Protein AF-A0A838RN06-F1 (afdb_monomer_lite)

pLDDT: mean 85.33, std 12.34, range [37.62, 95.19]

Radius of gyration: 14.69 Å; chains: 1; bounding box: 30×41×38 Å

Foldseek 3Di:
DPPDDDQQDWWFFQDPVQQKTFIWGFHDDDPAWTWIAGPLHRDIDTHHVVRIHHLDDDFQAWKWFQDPVVRDTFTFTFHDDDPQWTWTQGPPPRDIDTDGSNRIMHHNPPVPPPD

Structure (mmCIF, N/CA/C/O backbone):
data_AF-A0A838RN06-F1
#
_entry.id   AF-A0A838RN06-F1
#
loop_
_atom_site.group_PDB
_atom_site.id
_atom_site.type_symbol
_atom_site.label_atom_id
_atom_site.label_alt_id
_atom_site.label_comp_id
_atom_site.label_asym_id
_atom_site.label_entity_id
_atom_site.label_seq_id
_atom_site.pdbx_PDB_ins_code
_atom_site.Cartn_x
_atom_site.Cartn_y
_atom_site.Cartn_z
_atom_site.occupancy
_atom_site.B_iso_or_equiv
_atom_site.auth_seq_id
_atom_site.auth_comp_id
_atom_site.auth_asym_id
_atom_site.auth_atom_id
_atom_site.pdbx_PDB_model_num
ATOM 1 N N . MET A 1 1 ? -4.941 -18.115 -16.586 1.00 37.62 1 MET A N 1
ATOM 2 C CA . MET A 1 1 ? -4.734 -17.038 -17.576 1.00 37.62 1 MET A CA 1
ATOM 3 C C . MET A 1 1 ? -3.481 -16.375 -17.070 1.00 37.62 1 MET A C 1
ATOM 5 O O . MET A 1 1 ? -3.525 -15.993 -15.919 1.00 37.62 1 MET A O 1
ATOM 9 N N . GLY A 1 2 ? -2.362 -16.445 -17.796 1.00 45.03 2 GLY A N 1
ATOM 10 C CA . GLY A 1 2 ? -1.125 -15.849 -17.282 1.00 45.03 2 GLY A CA 1
ATOM 11 C C . GLY A 1 2 ? -1.361 -14.359 -17.107 1.00 45.03 2 GLY A C 1
ATOM 12 O O . GLY A 1 2 ? -1.888 -13.745 -18.036 1.00 45.03 2 GLY A O 1
ATOM 13 N N . GLU A 1 3 ? -1.086 -13.835 -15.921 1.00 57.34 3 GLU A N 1
ATOM 14 C CA . GLU A 1 3 ? -1.058 -12.400 -15.673 1.00 57.34 3 GLU A CA 1
ATOM 15 C C . GLU A 1 3 ? -0.020 -11.806 -16.629 1.00 57.34 3 GLU A C 1
ATOM 17 O O . GLU A 1 3 ? 1.177 -12.068 -16.535 1.00 57.34 3 GLU A O 1
ATOM 22 N N . PHE A 1 4 ? -0.505 -11.133 -17.669 1.00 74.31 4 PHE A N 1
ATOM 23 C CA . PHE A 1 4 ? 0.335 -10.338 -18.547 1.00 74.31 4 PHE A CA 1
ATOM 24 C C . PHE A 1 4 ? 0.267 -8.934 -17.980 1.00 74.31 4 PHE A C 1
ATOM 26 O O . PHE A 1 4 ? -0.753 -8.270 -18.127 1.00 74.31 4 PHE A O 1
ATOM 33 N N . TRP A 1 5 ? 1.322 -8.539 -17.286 1.00 86.19 5 TRP A N 1
ATOM 34 C CA . TRP A 1 5 ? 1.506 -7.167 -16.854 1.00 86.19 5 TRP A CA 1
ATOM 35 C C . TRP A 1 5 ? 1.693 -6.264 -18.076 1.00 86.19 5 TRP A C 1
ATOM 37 O O . TRP A 1 5 ? 2.422 -6.631 -19.005 1.00 86.19 5 TRP A O 1
ATOM 47 N N . ASP A 1 6 ? 1.070 -5.086 -18.076 1.00 89.94 6 ASP A N 1
ATOM 48 C CA . ASP A 1 6 ? 1.255 -4.065 -19.107 1.00 89.94 6 ASP A CA 1
ATOM 49 C C . ASP A 1 6 ? 1.906 -2.794 -18.527 1.00 89.94 6 ASP A C 1
ATOM 51 O O . ASP A 1 6 ? 1.735 -2.431 -17.363 1.00 89.94 6 ASP A O 1
ATOM 55 N N . VAL A 1 7 ? 2.669 -2.068 -19.353 1.00 92.25 7 VAL A N 1
ATOM 56 C CA . VAL A 1 7 ? 3.227 -0.768 -18.942 1.00 92.25 7 VAL A CA 1
ATOM 57 C C . VAL A 1 7 ? 2.084 0.205 -18.650 1.00 92.25 7 VAL A C 1
ATOM 59 O O . VAL A 1 7 ? 1.250 0.477 -19.517 1.00 92.25 7 VAL A O 1
ATOM 62 N N . GLY A 1 8 ? 2.099 0.783 -17.451 1.00 90.44 8 GLY A N 1
ATOM 63 C CA . GLY A 1 8 ? 1.046 1.643 -16.919 1.00 90.44 8 GLY A CA 1
ATOM 64 C C . GLY A 1 8 ? 0.078 0.937 -15.970 1.00 90.44 8 GLY A C 1
ATOM 65 O O . GLY A 1 8 ? -0.717 1.636 -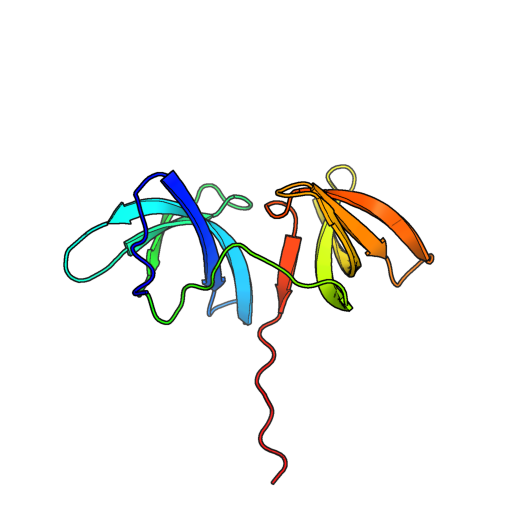15.338 1.00 90.44 8 GLY A O 1
ATOM 66 N N . ASP A 1 9 ? 0.152 -0.391 -15.833 1.00 90.88 9 ASP A N 1
ATOM 67 C CA . ASP A 1 9 ? -0.612 -1.104 -14.812 1.00 90.88 9 ASP A CA 1
ATOM 68 C C . ASP A 1 9 ? -0.110 -0.760 -13.414 1.00 90.88 9 ASP A C 1
ATOM 70 O O . ASP A 1 9 ? 1.074 -0.487 -13.186 1.00 90.88 9 ASP A O 1
ATOM 74 N N . ARG A 1 10 ? -1.048 -0.774 -12.469 1.00 90.12 10 ARG A N 1
ATOM 75 C CA . ARG A 1 10 ? -0.740 -0.687 -11.049 1.00 90.12 10 ARG A CA 1
ATOM 76 C C . ARG A 1 10 ? -0.594 -2.086 -10.486 1.00 90.12 10 ARG A C 1
ATOM 78 O O . ARG A 1 10 ? -1.336 -2.981 -10.880 1.00 90.12 10 ARG A O 1
ATOM 85 N N . VAL A 1 11 ? 0.353 -2.235 -9.575 1.00 91.25 11 VAL A N 1
ATOM 86 C CA . VAL A 1 11 ? 0.737 -3.491 -8.931 1.00 91.25 11 VAL A CA 1
ATOM 87 C C . VAL A 1 11 ? 1.080 -3.224 -7.478 1.00 91.25 11 VAL A C 1
ATOM 89 O O . VAL A 1 11 ? 1.363 -2.085 -7.097 1.00 91.25 11 VAL A O 1
ATOM 92 N N . PHE A 1 12 ? 1.055 -4.271 -6.670 1.00 90.50 12 PHE A N 1
ATOM 93 C CA . PHE A 1 12 ? 1.680 -4.252 -5.360 1.00 90.50 12 PHE A CA 1
ATOM 94 C C . PHE A 1 12 ? 3.078 -4.832 -5.497 1.00 90.50 12 PHE A C 1
ATOM 96 O O . PHE A 1 12 ? 3.232 -5.980 -5.891 1.00 90.50 12 PHE A O 1
ATOM 103 N N . ALA A 1 13 ? 4.092 -4.025 -5.224 1.00 91.00 13 ALA A N 1
ATOM 104 C CA . ALA A 1 13 ? 5.479 -4.444 -5.293 1.00 91.00 13 ALA A CA 1
ATOM 105 C C . ALA A 1 13 ? 6.017 -4.685 -3.892 1.00 91.00 13 ALA A C 1
ATOM 107 O O . ALA A 1 13 ? 5.876 -3.822 -3.020 1.00 91.00 13 ALA A O 1
ATOM 108 N N . TYR A 1 14 ? 6.612 -5.852 -3.689 1.00 89.25 14 TYR A N 1
ATOM 109 C CA . TYR A 1 14 ? 7.275 -6.190 -2.446 1.00 89.25 14 TYR A CA 1
ATOM 110 C C . TYR A 1 14 ? 8.532 -5.339 -2.288 1.00 89.25 14 TYR A C 1
ATOM 112 O O . TYR A 1 14 ? 9.339 -5.220 -3.211 1.00 89.25 14 TYR A O 1
ATOM 120 N N . TRP A 1 15 ? 8.692 -4.734 -1.116 1.00 86.69 15 TRP A N 1
ATOM 121 C CA . TRP A 1 15 ? 9.903 -4.018 -0.758 1.00 86.69 15 TRP A CA 1
ATOM 122 C C . TRP A 1 15 ? 10.609 -4.745 0.381 1.00 86.69 15 TRP A C 1
ATOM 124 O O . TRP A 1 15 ? 10.183 -4.695 1.534 1.00 86.69 15 TRP A O 1
ATOM 134 N N . GLU A 1 16 ? 11.719 -5.400 0.039 1.00 81.12 16 GLU A N 1
ATOM 135 C CA . GLU A 1 16 ? 12.487 -6.260 0.945 1.00 81.12 16 GLU A CA 1
ATOM 136 C C . GLU A 1 16 ? 13.041 -5.529 2.182 1.00 81.12 16 GLU A C 1
ATOM 138 O O . GLU A 1 16 ? 13.310 -6.166 3.195 1.00 81.12 16 GLU A O 1
ATOM 143 N N . GLU A 1 17 ? 13.258 -4.207 2.108 1.00 82.69 17 GLU A N 1
ATOM 144 C CA . GLU A 1 17 ? 13.811 -3.428 3.231 1.00 82.69 17 GLU A CA 1
ATOM 145 C C . GLU A 1 17 ? 12.793 -3.234 4.364 1.00 82.69 17 GLU A C 1
ATOM 147 O O . GLU A 1 17 ? 13.184 -3.187 5.533 1.00 82.69 17 GLU A O 1
ATOM 152 N N . ASP A 1 18 ? 11.506 -3.166 4.019 1.00 80.62 18 ASP A N 1
ATOM 153 C CA . ASP A 1 18 ? 10.412 -2.939 4.963 1.00 80.62 18 ASP A CA 1
ATOM 154 C C . ASP A 1 18 ? 9.553 -4.195 5.195 1.00 80.62 18 ASP A C 1
ATOM 156 O O . ASP A 1 18 ? 8.859 -4.253 6.204 1.00 80.62 18 ASP A O 1
ATOM 160 N N . GLU A 1 19 ? 9.618 -5.207 4.319 1.00 84.62 19 GLU A N 1
ATOM 161 C CA . GLU A 1 19 ? 8.762 -6.411 4.339 1.00 84.62 19 GLU A CA 1
ATOM 162 C C . GLU A 1 19 ? 7.272 -6.081 4.086 1.00 84.62 19 GLU A C 1
ATOM 164 O O . GLU A 1 19 ? 6.356 -6.693 4.640 1.00 84.62 19 GLU A O 1
ATOM 169 N N . TYR A 1 20 ? 7.011 -5.091 3.224 1.00 85.50 20 TYR A N 1
ATOM 170 C CA . TYR A 1 20 ? 5.659 -4.662 2.839 1.00 85.50 20 TYR A CA 1
ATOM 171 C C . TYR A 1 20 ? 5.478 -4.632 1.328 1.00 85.50 20 TYR A C 1
ATOM 173 O O . TYR A 1 20 ? 6.410 -4.400 0.558 1.00 85.50 20 TYR A O 1
ATOM 181 N N . TYR A 1 21 ? 4.223 -4.776 0.922 1.00 88.56 21 TYR A N 1
ATOM 182 C CA . TYR A 1 21 ? 3.774 -4.510 -0.430 1.00 88.56 21 TYR A CA 1
ATOM 183 C C . TYR A 1 21 ? 3.328 -3.062 -0.572 1.00 88.56 21 TYR A C 1
ATOM 185 O O . TYR A 1 21 ? 2.351 -2.627 0.048 1.00 88.56 21 TYR A O 1
ATOM 193 N N . TYR A 1 22 ? 4.009 -2.338 -1.453 1.00 89.31 22 TYR A N 1
ATOM 194 C CA . TYR A 1 22 ? 3.713 -0.949 -1.757 1.00 89.31 22 TYR A CA 1
ATOM 195 C C . TYR A 1 22 ? 3.029 -0.809 -3.115 1.00 89.31 22 TYR A C 1
ATOM 197 O O . TYR A 1 22 ? 3.378 -1.504 -4.074 1.00 89.31 22 TYR A O 1
ATOM 205 N N . PRO A 1 23 ? 2.060 0.111 -3.235 1.00 90.69 23 PRO A N 1
ATOM 206 C CA . PRO A 1 23 ? 1.433 0.403 -4.508 1.00 90.69 23 PRO A CA 1
ATOM 207 C C . PRO A 1 23 ? 2.467 1.022 -5.452 1.00 90.69 23 PRO A C 1
ATOM 209 O O . PRO A 1 23 ? 3.095 2.040 -5.149 1.00 90.69 23 PRO A O 1
ATOM 212 N N . ALA A 1 24 ? 2.627 0.410 -6.618 1.00 92.25 24 ALA A N 1
ATOM 213 C CA . ALA A 1 24 ? 3.564 0.838 -7.641 1.00 92.25 24 ALA A CA 1
ATOM 214 C C . ALA A 1 24 ? 2.910 0.819 -9.026 1.00 92.25 24 ALA A C 1
ATOM 216 O O . ALA A 1 24 ? 1.903 0.155 -9.266 1.00 92.25 24 ALA A O 1
ATOM 217 N N . THR A 1 25 ? 3.471 1.588 -9.953 1.00 93.19 25 THR A N 1
ATOM 218 C CA . THR A 1 25 ? 3.055 1.619 -11.359 1.00 93.19 25 THR A CA 1
ATOM 219 C C . THR A 1 25 ? 4.173 1.075 -12.229 1.00 93.19 25 THR A C 1
ATOM 221 O O . THR A 1 25 ? 5.313 1.523 -12.116 1.00 93.19 25 THR A O 1
ATOM 224 N N . ILE A 1 26 ? 3.852 0.164 -13.141 1.00 93.62 26 ILE A N 1
ATOM 225 C CA . ILE A 1 26 ? 4.819 -0.373 -14.095 1.00 93.62 26 ILE A CA 1
ATOM 226 C C . ILE A 1 26 ? 5.204 0.715 -15.094 1.00 93.62 26 ILE A C 1
ATOM 228 O O . ILE A 1 26 ? 4.359 1.241 -15.823 1.00 93.62 26 ILE A O 1
ATOM 232 N N . THR A 1 27 ? 6.490 1.048 -15.155 1.00 94.50 27 THR A N 1
ATOM 233 C CA . THR A 1 27 ? 7.026 2.055 -16.079 1.00 94.50 27 THR A CA 1
ATOM 234 C C . THR A 1 27 ? 7.695 1.431 -17.296 1.00 94.50 27 THR A C 1
ATOM 236 O O . THR A 1 27 ? 7.681 2.033 -18.372 1.00 94.50 27 THR A O 1
ATOM 239 N N . GLU A 1 28 ? 8.238 0.220 -17.164 1.00 93.25 28 GLU A N 1
ATOM 240 C CA . GLU A 1 28 ? 8.901 -0.500 -18.250 1.00 93.25 28 GLU A CA 1
ATOM 241 C C . GLU A 1 28 ? 8.815 -2.014 -18.027 1.00 93.25 28 GLU A C 1
ATOM 243 O O . GLU A 1 28 ? 8.894 -2.489 -16.901 1.00 93.25 28 GLU A O 1
ATOM 248 N N . ILE A 1 29 ? 8.667 -2.786 -19.103 1.00 91.88 29 ILE A N 1
ATOM 249 C CA . ILE A 1 29 ? 8.689 -4.253 -19.059 1.00 91.88 29 ILE A CA 1
ATOM 250 C C . ILE A 1 29 ? 9.754 -4.729 -20.036 1.00 91.88 29 ILE A C 1
ATOM 252 O O . ILE A 1 29 ? 9.772 -4.309 -21.198 1.00 91.88 29 ILE A O 1
ATOM 256 N N . THR A 1 30 ? 10.633 -5.610 -19.568 1.00 88.88 30 THR A N 1
ATOM 257 C CA . THR A 1 30 ? 11.637 -6.288 -20.393 1.00 88.88 30 THR A CA 1
ATOM 258 C C . THR A 1 30 ? 11.389 -7.795 -20.400 1.00 88.88 30 THR A C 1
ATOM 260 O O . THR A 1 30 ? 10.498 -8.285 -19.713 1.00 88.88 30 THR A O 1
ATOM 263 N N . ASP A 1 31 ? 12.158 -8.543 -21.193 1.00 83.19 31 ASP A N 1
ATOM 264 C CA . ASP A 1 31 ? 12.050 -10.006 -21.235 1.00 83.19 31 ASP A CA 1
ATOM 265 C C . ASP A 1 31 ? 12.492 -10.695 -19.926 1.00 83.19 31 ASP A C 1
ATOM 267 O O . ASP A 1 31 ? 12.129 -11.850 -19.718 1.00 83.19 31 ASP A O 1
ATOM 271 N N . ASP A 1 32 ? 13.286 -10.017 -19.088 1.00 84.38 32 ASP A N 1
ATOM 272 C CA . ASP A 1 32 ? 13.927 -10.600 -17.896 1.00 84.38 32 ASP A CA 1
ATOM 273 C C . ASP A 1 32 ? 13.430 -9.968 -16.584 1.00 84.38 32 ASP A C 1
ATOM 275 O O . ASP A 1 32 ? 13.407 -10.642 -15.566 1.00 84.38 32 ASP A O 1
ATOM 279 N N . SER A 1 33 ? 13.016 -8.695 -16.600 1.00 88.62 33 SER A N 1
ATOM 280 C CA . SER A 1 33 ? 12.622 -7.951 -15.391 1.00 88.62 33 SER A CA 1
ATOM 281 C C . SER A 1 33 ? 11.584 -6.863 -15.687 1.00 88.62 33 SER A C 1
ATOM 283 O O . SER A 1 33 ? 11.450 -6.400 -16.832 1.00 88.62 33 SER A O 1
ATOM 285 N N . ILE A 1 34 ? 10.887 -6.403 -14.648 1.00 92.50 34 ILE A N 1
ATOM 286 C CA . ILE A 1 34 ? 9.881 -5.337 -14.720 1.00 92.50 34 ILE A CA 1
ATOM 287 C C . ILE A 1 34 ? 10.376 -4.129 -13.933 1.00 92.50 34 ILE A C 1
ATOM 289 O O . ILE A 1 34 ? 10.853 -4.246 -12.810 1.00 92.50 34 ILE A O 1
ATOM 293 N N . ARG A 1 35 ? 10.265 -2.945 -14.529 1.00 93.62 35 ARG A N 1
ATOM 294 C CA . ARG A 1 35 ? 10.549 -1.689 -13.849 1.00 93.62 35 ARG A CA 1
ATOM 295 C C . ARG A 1 35 ? 9.261 -1.082 -13.332 1.00 93.62 35 ARG A C 1
ATOM 297 O O . ARG A 1 35 ? 8.314 -0.857 -14.092 1.00 93.62 35 ARG A O 1
ATOM 304 N N . ILE A 1 36 ? 9.262 -0.768 -12.051 1.00 93.75 36 ILE A N 1
ATOM 305 C CA . ILE A 1 36 ? 8.142 -0.171 -11.337 1.00 93.75 36 ILE A CA 1
ATOM 306 C C . ILE A 1 36 ? 8.549 1.185 -10.769 1.00 93.75 36 ILE A C 1
ATOM 308 O O . ILE A 1 36 ? 9.730 1.463 -10.567 1.00 93.75 36 ILE A O 1
ATOM 312 N N . ARG A 1 37 ? 7.560 2.031 -10.503 1.00 93.94 37 ARG A N 1
ATOM 313 C CA . ARG A 1 37 ? 7.710 3.265 -9.734 1.00 93.94 37 ARG A CA 1
ATOM 314 C C . ARG A 1 37 ? 6.730 3.250 -8.578 1.00 93.94 37 ARG A C 1
ATOM 316 O O . ARG A 1 37 ? 5.527 3.131 -8.828 1.00 93.94 37 ARG A O 1
ATOM 323 N N . PHE A 1 38 ? 7.224 3.394 -7.357 1.00 89.88 38 PHE A N 1
ATOM 324 C CA . PHE A 1 38 ? 6.371 3.443 -6.173 1.00 89.88 38 PHE A CA 1
ATOM 325 C C . PHE A 1 38 ? 5.512 4.722 -6.182 1.00 89.88 38 PHE A C 1
ATOM 327 O O . PHE A 1 38 ? 5.919 5.761 -6.705 1.00 89.88 38 PHE A O 1
ATOM 334 N N . ASP A 1 39 ? 4.275 4.642 -5.685 1.00 85.62 39 ASP A N 1
ATOM 335 C CA . ASP A 1 39 ? 3.376 5.811 -5.628 1.00 85.62 39 ASP A CA 1
ATOM 336 C C . ASP A 1 39 ? 3.689 6.699 -4.410 1.00 85.62 39 ASP A C 1
ATOM 338 O O . ASP A 1 39 ? 3.548 7.919 -4.473 1.00 85.62 39 ASP A O 1
ATOM 342 N N . ASP A 1 40 ? 4.178 6.086 -3.326 1.00 80.69 40 ASP A N 1
ATOM 343 C CA . ASP A 1 40 ? 4.582 6.763 -2.086 1.00 80.69 40 ASP A CA 1
ATOM 344 C C . ASP A 1 40 ? 5.875 7.578 -2.257 1.00 80.69 40 ASP A C 1
ATOM 346 O O . ASP A 1 40 ? 5.983 8.737 -1.846 1.00 80.69 40 ASP A O 1
ATOM 350 N N . SER A 1 41 ? 6.845 6.973 -2.932 1.00 72.50 41 SER A N 1
ATOM 351 C CA . SER A 1 41 ? 8.157 7.537 -3.200 1.00 72.50 41 SER A CA 1
ATOM 352 C C . SER A 1 41 ? 8.364 7.504 -4.710 1.00 72.50 41 SER A C 1
ATOM 354 O O . SER A 1 41 ? 8.295 6.433 -5.291 1.00 72.50 41 SER A O 1
ATOM 356 N N . ASP A 1 42 ? 8.641 8.639 -5.368 1.00 80.06 42 ASP A N 1
ATOM 357 C CA . ASP A 1 42 ? 8.872 8.745 -6.836 1.00 80.06 42 ASP A CA 1
ATOM 358 C C . ASP A 1 42 ? 10.117 7.955 -7.330 1.00 80.06 42 ASP A C 1
ATOM 360 O O . ASP A 1 42 ? 10.619 8.172 -8.431 1.00 80.06 42 ASP A O 1
ATOM 364 N N . GLU A 1 43 ? 10.622 7.038 -6.508 1.00 85.81 43 GLU A N 1
ATOM 365 C CA . GLU A 1 43 ? 11.706 6.108 -6.762 1.00 85.81 43 GLU A CA 1
ATOM 366 C C . GLU A 1 43 ? 11.249 4.996 -7.720 1.00 85.81 43 GLU A C 1
ATOM 368 O O . GLU A 1 43 ? 10.125 4.485 -7.659 1.00 85.81 43 GLU A O 1
ATOM 373 N N . GLU A 1 44 ? 12.150 4.614 -8.623 1.00 90.38 44 GLU A N 1
ATOM 374 C CA . GLU A 1 44 ? 11.930 3.558 -9.607 1.00 90.38 44 GLU A CA 1
ATOM 375 C C . GLU A 1 44 ? 12.894 2.402 -9.355 1.00 90.38 44 GLU A C 1
ATOM 377 O O . GLU A 1 44 ? 14.107 2.624 -9.282 1.00 90.38 44 GLU A O 1
ATOM 382 N N . GLU A 1 45 ? 12.388 1.173 -9.340 1.00 90.62 45 GLU A N 1
ATOM 383 C CA . GLU A 1 45 ? 13.194 -0.025 -9.106 1.00 90.62 45 GLU A CA 1
ATOM 384 C C . GLU A 1 45 ? 12.904 -1.135 -10.122 1.00 90.62 45 GLU A C 1
ATOM 386 O O . GLU A 1 45 ? 11.898 -1.100 -10.837 1.00 90.62 45 GLU A O 1
ATOM 391 N N . TRP A 1 46 ? 13.833 -2.086 -10.230 1.00 91.62 46 TRP A N 1
ATOM 392 C CA . TRP A 1 46 ? 13.696 -3.277 -11.062 1.00 91.62 46 TRP A CA 1
ATOM 393 C C . TRP A 1 46 ? 13.335 -4.450 -10.170 1.00 91.62 46 TRP A C 1
ATOM 395 O O . TRP A 1 46 ? 14.115 -4.802 -9.297 1.00 91.62 46 TRP A O 1
ATOM 405 N N . THR A 1 47 ? 12.194 -5.060 -10.446 1.00 90.00 47 THR A N 1
ATOM 406 C CA . THR A 1 47 ? 11.651 -6.181 -9.690 1.00 90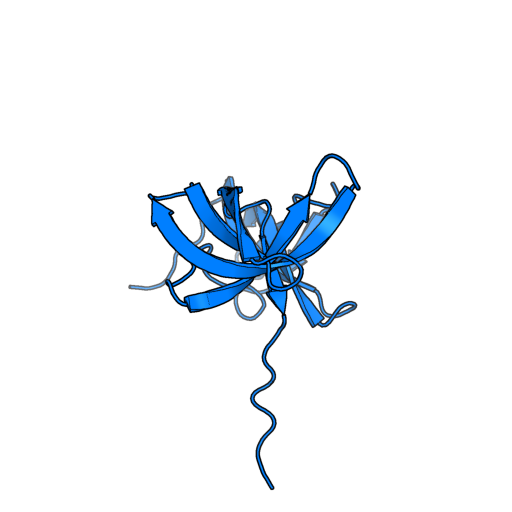.00 47 THR A CA 1
ATOM 407 C C . THR A 1 47 ? 11.336 -7.346 -10.629 1.00 90.00 47 THR A C 1
ATOM 409 O O . THR A 1 47 ? 11.280 -7.194 -11.861 1.00 90.00 47 THR A O 1
ATOM 412 N N . ASP A 1 48 ? 11.138 -8.515 -10.042 1.00 88.44 48 ASP A N 1
ATOM 413 C CA . ASP A 1 48 ? 10.708 -9.722 -10.726 1.00 88.44 48 ASP A CA 1
ATOM 414 C C . ASP A 1 48 ? 9.201 -9.924 -10.545 1.00 88.44 48 ASP A C 1
ATOM 416 O O . ASP A 1 48 ? 8.578 -9.405 -9.626 1.00 88.44 48 ASP A O 1
ATOM 420 N N . THR A 1 49 ? 8.584 -10.720 -11.418 1.00 83.75 49 THR A N 1
ATOM 421 C CA . THR A 1 49 ? 7.149 -11.027 -11.298 1.00 83.75 49 THR A CA 1
ATOM 422 C C . THR A 1 49 ? 6.791 -11.782 -10.016 1.00 83.75 49 THR A C 1
ATOM 424 O O . THR A 1 49 ? 5.614 -11.860 -9.695 1.00 83.75 49 THR A O 1
ATOM 427 N N . ASP A 1 50 ? 7.776 -12.391 -9.350 1.00 84.94 50 ASP A N 1
ATOM 428 C CA . ASP A 1 50 ? 7.604 -13.126 -8.086 1.00 84.94 50 ASP A CA 1
ATOM 429 C C . ASP A 1 50 ? 7.433 -12.164 -6.895 1.00 84.94 50 ASP A C 1
ATOM 431 O O . ASP A 1 50 ? 6.647 -12.423 -5.991 1.00 84.94 50 ASP A O 1
ATOM 435 N N . ASP A 1 51 ? 8.082 -10.999 -6.963 1.00 87.62 51 ASP A N 1
ATOM 436 C CA . ASP A 1 51 ? 8.003 -9.909 -5.982 1.00 87.62 51 ASP A CA 1
ATOM 437 C C . ASP A 1 51 ? 6.850 -8.931 -6.282 1.00 87.62 51 ASP A C 1
ATOM 439 O O . ASP A 1 51 ? 6.746 -7.842 -5.709 1.00 87.62 51 ASP A O 1
ATOM 443 N N . MET A 1 52 ? 5.959 -9.308 -7.201 1.00 87.44 52 MET A N 1
ATOM 444 C CA . MET A 1 52 ? 4.805 -8.522 -7.615 1.00 87.44 52 MET A CA 1
ATOM 445 C C . MET A 1 52 ? 3.511 -9.268 -7.309 1.00 87.44 52 MET A C 1
ATOM 44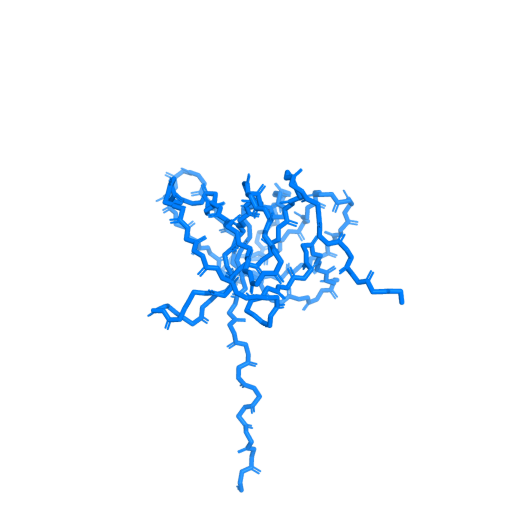7 O O . MET A 1 52 ? 3.345 -10.437 -7.642 1.00 87.44 52 MET A O 1
ATOM 451 N N . ALA A 1 53 ? 2.552 -8.546 -6.745 1.00 86.50 53 ALA A N 1
ATOM 452 C CA . ALA A 1 53 ? 1.205 -9.020 -6.494 1.00 86.50 53 ALA A CA 1
ATOM 453 C C . ALA A 1 53 ? 0.176 -8.223 -7.309 1.00 86.50 53 ALA A C 1
ATOM 455 O O . ALA A 1 53 ? 0.361 -7.041 -7.639 1.00 86.50 53 ALA A O 1
ATOM 456 N N . GLU A 1 54 ? -0.939 -8.887 -7.627 1.00 85.00 54 GLU A N 1
ATOM 457 C CA . GLU A 1 54 ? -2.088 -8.265 -8.280 1.00 85.00 54 GLU A CA 1
ATOM 458 C C . GLU A 1 54 ? -2.567 -7.065 -7.471 1.00 85.00 54 GLU A C 1
ATOM 460 O O . GLU A 1 54 ? -2.753 -7.142 -6.260 1.00 85.00 54 GLU A O 1
ATOM 465 N N . TYR A 1 55 ? -2.828 -5.956 -8.159 1.00 83.31 55 TYR A N 1
ATOM 466 C CA . TYR A 1 55 ? -3.413 -4.764 -7.561 1.00 83.31 55 TYR A CA 1
ATOM 467 C C . TYR A 1 55 ? -4.906 -4.978 -7.304 1.00 83.31 55 TYR A C 1
ATOM 469 O O . TYR A 1 55 ? -5.779 -4.400 -7.957 1.00 83.31 55 TYR A O 1
ATOM 477 N N . SER A 1 56 ? -5.197 -5.871 -6.363 1.00 83.62 56 SER A N 1
ATOM 478 C CA . SER A 1 56 ? -6.533 -6.249 -5.929 1.00 83.62 56 SER A CA 1
ATOM 479 C C . SER A 1 56 ? -6.512 -6.644 -4.453 1.00 83.62 56 SER A C 1
ATOM 481 O O . SER A 1 56 ? -5.500 -7.113 -3.947 1.00 83.62 56 SER A O 1
ATOM 483 N N . LEU A 1 57 ? -7.636 -6.436 -3.773 1.00 86.56 57 LEU A N 1
ATOM 484 C CA . LEU A 1 57 ? -7.856 -6.829 -2.380 1.00 86.56 57 LEU A CA 1
ATOM 485 C C . LEU A 1 57 ? -9.150 -7.628 -2.283 1.00 86.56 57 LEU A C 1
ATOM 487 O O . LEU A 1 57 ? -9.991 -7.578 -3.190 1.00 86.56 57 LEU A O 1
ATOM 491 N N . SER A 1 58 ? -9.349 -8.303 -1.155 1.00 89.62 58 SER A N 1
ATOM 492 C CA . SER A 1 58 ? -10.631 -8.888 -0.776 1.00 89.62 58 SER A CA 1
ATOM 493 C C . SER A 1 58 ? -11.237 -8.169 0.429 1.00 89.62 58 SER A C 1
ATOM 495 O O . SER A 1 58 ? -10.570 -7.505 1.214 1.00 89.62 58 SER A O 1
ATOM 497 N N . VAL A 1 59 ? -12.559 -8.270 0.575 1.00 92.31 59 VAL A N 1
ATOM 498 C CA . VAL A 1 59 ? -13.231 -7.791 1.791 1.00 92.31 59 VAL A CA 1
ATOM 499 C C . VAL A 1 59 ? -12.785 -8.656 2.967 1.00 92.31 59 VAL A C 1
ATOM 501 O O . VAL A 1 59 ? -12.898 -9.881 2.896 1.00 92.31 59 VAL A O 1
ATOM 504 N N . GLY A 1 60 ? -12.332 -8.010 4.038 1.00 91.00 60 GLY A N 1
ATOM 505 C CA . GLY A 1 60 ? -11.717 -8.639 5.203 1.00 91.00 60 GLY A CA 1
ATOM 506 C C . G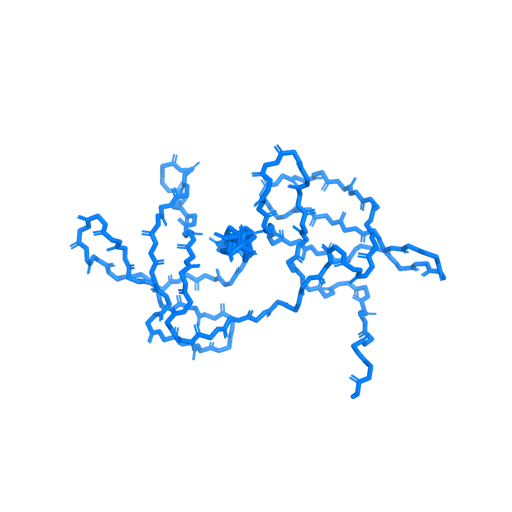LY A 1 60 ? -10.189 -8.691 5.160 1.00 91.00 60 GLY A C 1
ATOM 507 O O . GLY A 1 60 ? -9.606 -9.121 6.148 1.00 91.00 60 GLY A O 1
ATOM 508 N N . ASP A 1 61 ? -9.543 -8.261 4.067 1.00 90.50 61 ASP A N 1
ATOM 509 C CA . ASP A 1 61 ? -8.088 -8.081 4.063 1.00 90.50 61 ASP A CA 1
ATOM 510 C C . ASP A 1 61 ? -7.689 -6.991 5.052 1.00 90.50 61 ASP A C 1
ATOM 512 O O . ASP A 1 61 ? -8.330 -5.935 5.144 1.00 90.50 61 ASP A O 1
ATOM 516 N N . ALA A 1 62 ? -6.606 -7.250 5.770 1.00 90.81 62 ALA A N 1
ATOM 517 C CA . ALA A 1 62 ? -6.017 -6.282 6.664 1.00 90.81 62 ALA A CA 1
ATOM 518 C C . ALA A 1 62 ? -4.992 -5.442 5.895 1.00 90.81 62 ALA A C 1
ATOM 520 O O . ALA A 1 62 ? -4.140 -5.957 5.177 1.00 90.81 62 ALA A O 1
ATOM 521 N N . VAL A 1 63 ? -5.130 -4.125 6.000 1.00 92.12 63 VAL A N 1
ATOM 522 C CA . VAL A 1 63 ? -4.395 -3.152 5.190 1.00 92.12 63 VAL A CA 1
ATOM 523 C C . VAL A 1 63 ? -4.024 -1.949 6.035 1.00 92.12 63 VAL A C 1
ATOM 525 O O . VAL A 1 63 ? -4.663 -1.659 7.045 1.00 92.12 63 VAL A O 1
ATOM 528 N N . GLU A 1 64 ? -3.043 -1.176 5.592 1.00 91.88 64 GLU A N 1
ATOM 529 C CA . GLU A 1 64 ? -2.794 0.142 6.164 1.00 91.88 64 GLU A CA 1
ATOM 530 C C . GLU A 1 64 ? -3.123 1.225 5.145 1.00 91.88 64 GLU A C 1
ATOM 532 O O . GLU A 1 64 ? -2.594 1.232 4.033 1.00 91.88 64 GLU A O 1
ATOM 537 N N . ALA A 1 65 ? -4.009 2.144 5.524 1.00 91.06 65 ALA A N 1
ATOM 538 C CA . ALA A 1 65 ? -4.435 3.235 4.663 1.00 91.06 65 ALA A CA 1
ATOM 539 C C . ALA A 1 65 ? -3.633 4.506 4.943 1.00 91.06 65 ALA A C 1
ATOM 541 O O . ALA A 1 65 ? -3.520 4.947 6.087 1.00 91.06 65 ALA A O 1
ATOM 542 N N . PHE A 1 66 ? -3.108 5.106 3.878 1.00 89.06 66 PHE A N 1
ATOM 543 C CA . PHE A 1 66 ? -2.396 6.372 3.918 1.00 89.06 66 PHE A CA 1
ATOM 544 C C . PHE A 1 66 ? -3.353 7.523 4.217 1.00 89.06 66 PHE A C 1
ATOM 546 O O . PHE A 1 66 ? -4.327 7.756 3.494 1.00 89.06 66 PHE A O 1
ATOM 553 N N . TRP A 1 67 ? -3.039 8.283 5.260 1.00 86.38 67 TRP A N 1
ATOM 554 C CA . TRP A 1 67 ? -3.781 9.468 5.655 1.00 86.38 67 TRP A CA 1
ATOM 555 C C . TRP A 1 67 ? -3.026 10.726 5.224 1.00 86.38 67 TRP A C 1
ATOM 557 O O . TRP A 1 67 ? -2.002 11.082 5.803 1.00 86.38 67 TRP A O 1
ATOM 567 N N . GLU A 1 68 ? -3.548 11.453 4.232 1.00 80.94 68 GLU A N 1
ATOM 568 C CA . GLU A 1 68 ? -2.857 12.616 3.645 1.00 80.94 68 GLU A CA 1
ATOM 569 C C . GLU A 1 68 ? -2.590 13.767 4.640 1.00 80.94 68 GLU A C 1
ATOM 571 O O . GLU A 1 68 ? -1.607 14.497 4.487 1.00 80.94 68 GLU A O 1
ATOM 576 N N . GLU A 1 69 ? -3.456 13.960 5.644 1.00 83.75 69 GLU A N 1
ATOM 577 C CA . GLU A 1 69 ? -3.289 15.007 6.671 1.00 83.75 69 GLU A CA 1
ATOM 578 C C . GLU A 1 69 ? -2.070 14.773 7.577 1.00 83.75 69 GLU A C 1
ATOM 580 O O . GLU A 1 69 ? -1.307 15.716 7.804 1.00 83.75 69 GLU A O 1
ATOM 585 N N . ASP A 1 70 ? -1.862 13.540 8.046 1.00 85.44 70 ASP A N 1
ATOM 586 C CA . ASP A 1 70 ? -0.736 13.159 8.911 1.00 85.44 70 ASP A CA 1
ATOM 587 C C . ASP A 1 70 ? 0.469 12.628 8.117 1.00 85.44 70 ASP A C 1
ATOM 589 O O . ASP A 1 70 ? 1.587 12.605 8.630 1.00 85.44 70 ASP A O 1
ATOM 593 N N . LYS A 1 71 ? 0.271 12.309 6.829 1.00 83.75 71 LYS A N 1
ATOM 594 C CA . LYS A 1 71 ? 1.250 11.662 5.940 1.00 83.75 71 LYS A CA 1
ATOM 595 C C . LYS A 1 71 ? 1.782 10.355 6.521 1.00 83.75 71 LYS A C 1
ATOM 597 O O . LYS A 1 71 ? 2.976 10.075 6.437 1.00 83.75 71 LYS A O 1
ATOM 602 N N . GLU A 1 72 ? 0.886 9.590 7.126 1.00 87.25 72 GLU A N 1
ATOM 603 C CA . GLU A 1 72 ? 1.196 8.345 7.818 1.00 87.25 72 GLU A CA 1
ATOM 604 C C . GLU A 1 72 ? 0.165 7.273 7.447 1.00 87.25 72 GLU A C 1
ATOM 606 O O . GLU A 1 72 ? -0.954 7.588 7.032 1.00 87.25 72 GLU A O 1
ATOM 611 N N . TYR A 1 73 ? 0.567 6.009 7.551 1.00 88.31 73 TYR A N 1
ATOM 612 C CA . TYR A 1 73 ? -0.285 4.853 7.298 1.00 88.31 73 TYR A CA 1
ATOM 613 C C . TYR A 1 73 ? -0.916 4.387 8.608 1.00 88.31 73 TYR A C 1
ATOM 615 O O . TYR A 1 73 ? -0.225 4.252 9.616 1.00 88.31 73 TYR A O 1
ATOM 623 N N . TYR A 1 74 ? -2.221 4.128 8.584 1.00 91.06 74 TYR A N 1
ATOM 624 C CA . TYR A 1 74 ? -2.959 3.644 9.747 1.00 91.06 74 TYR A CA 1
ATOM 625 C C . TYR A 1 74 ? -3.564 2.268 9.472 1.00 91.06 74 TYR A C 1
ATOM 627 O O . TYR A 1 74 ? -4.170 2.080 8.411 1.00 91.06 74 TYR A O 1
ATOM 635 N N . PRO A 1 75 ? -3.464 1.325 10.424 1.00 92.31 75 PRO A N 1
ATOM 636 C CA . PRO A 1 75 ? -3.993 -0.018 10.258 1.00 92.31 75 PRO A CA 1
ATOM 637 C C . PRO A 1 75 ? -5.521 -0.023 10.212 1.00 92.31 75 PRO A C 1
ATOM 639 O O . PRO A 1 75 ? -6.209 0.666 10.977 1.00 92.31 75 PRO A O 1
ATOM 642 N N . GLY A 1 76 ? -6.051 -0.850 9.323 1.00 93.06 76 GLY A N 1
ATOM 643 C CA . GLY A 1 76 ? -7.472 -1.058 9.142 1.00 93.06 76 GLY A CA 1
ATOM 644 C C . GLY A 1 76 ? -7.794 -2.343 8.389 1.00 93.06 76 GLY A C 1
ATOM 645 O O . GLY A 1 76 ? -6.926 -3.132 8.030 1.00 93.06 76 GLY A O 1
ATOM 646 N N . GLU A 1 77 ? -9.081 -2.553 8.161 1.00 93.94 77 GLU A N 1
ATOM 647 C CA . GLU A 1 77 ? -9.614 -3.720 7.461 1.00 93.94 77 GLU A CA 1
ATOM 648 C C . GLU A 1 77 ? -10.490 -3.266 6.290 1.00 93.94 77 GLU A C 1
ATOM 650 O O . GLU A 1 77 ? -11.237 -2.283 6.387 1.00 93.94 77 GLU A O 1
ATOM 655 N N . VAL A 1 78 ? -10.417 -3.982 5.170 1.00 94.38 78 VAL A N 1
ATOM 656 C CA . VAL A 1 78 ? -11.254 -3.722 3.998 1.00 94.38 78 VAL A CA 1
ATOM 657 C C . VAL A 1 78 ? -12.698 -4.129 4.286 1.00 94.38 78 VAL A C 1
ATOM 659 O O . VAL A 1 78 ? -13.031 -5.308 4.368 1.00 94.38 78 VAL A O 1
ATOM 662 N N . LEU A 1 79 ? -13.594 -3.148 4.361 1.00 94.81 79 LEU A N 1
ATOM 663 C CA . LEU A 1 79 ? -15.020 -3.354 4.609 1.00 94.81 79 LEU A CA 1
ATOM 664 C C . LEU A 1 79 ? -15.826 -3.538 3.312 1.00 94.81 79 LEU A C 1
ATOM 666 O O . LEU A 1 79 ? -16.784 -4.310 3.270 1.00 94.81 79 LEU A O 1
ATOM 670 N N . GLU A 1 80 ? -15.474 -2.796 2.259 1.00 94.69 80 GLU A N 1
ATOM 671 C CA . GLU A 1 80 ? -16.167 -2.825 0.965 1.00 94.69 80 GLU A CA 1
ATOM 672 C C . GLU A 1 80 ? -15.221 -2.442 -0.182 1.00 94.69 80 GLU A C 1
ATOM 674 O O . GLU A 1 80 ? -14.349 -1.591 -0.024 1.00 94.69 80 GLU A O 1
ATOM 679 N N . ILE A 1 81 ? -15.417 -3.050 -1.355 1.00 93.75 81 ILE A N 1
ATOM 680 C CA . ILE A 1 81 ? -14.618 -2.806 -2.563 1.00 93.75 81 ILE A CA 1
ATOM 681 C C . ILE A 1 81 ? -15.543 -2.363 -3.695 1.00 93.75 81 ILE A C 1
ATOM 683 O O . ILE A 1 81 ? -16.501 -3.059 -4.044 1.00 93.75 81 ILE A O 1
ATOM 687 N N . ASN A 1 82 ? -15.238 -1.218 -4.299 1.00 92.19 82 ASN A N 1
ATOM 688 C CA . ASN A 1 82 ? -15.959 -0.643 -5.429 1.00 92.19 82 ASN A CA 1
ATOM 689 C C . ASN A 1 82 ? -14.986 -0.289 -6.566 1.00 92.19 82 ASN A C 1
ATOM 691 O O . ASN A 1 82 ? -14.717 0.875 -6.860 1.00 92.19 82 ASN A O 1
ATOM 695 N N . GLY A 1 83 ? -14.432 -1.318 -7.210 1.00 87.00 83 GLY A N 1
ATOM 696 C CA . GLY A 1 83 ? -13.383 -1.137 -8.213 1.00 87.00 83 GLY A CA 1
ATOM 697 C C . GLY A 1 83 ? -12.083 -0.683 -7.550 1.00 87.00 83 GLY A C 1
ATOM 698 O O . GLY A 1 83 ? -11.507 -1.436 -6.778 1.00 87.00 83 GLY A O 1
ATOM 699 N N . GLU A 1 84 ? -11.641 0.540 -7.844 1.00 85.19 84 GLU A N 1
ATOM 700 C CA . GLU A 1 84 ? -10.430 1.136 -7.251 1.00 85.19 84 GLU A CA 1
ATOM 701 C C . GLU A 1 84 ? -10.700 1.855 -5.919 1.00 85.19 84 GLU A C 1
ATOM 703 O O . GLU A 1 84 ? -9.757 2.245 -5.229 1.00 85.19 84 GLU A O 1
ATOM 708 N N . ASP A 1 85 ? -11.973 2.092 -5.587 1.00 91.88 85 ASP A N 1
ATOM 709 C CA . ASP A 1 85 ? -12.397 2.696 -4.326 1.00 91.88 85 ASP A CA 1
ATOM 710 C C . ASP A 1 85 ? -12.590 1.603 -3.272 1.00 91.88 85 ASP A C 1
ATOM 712 O O . ASP A 1 85 ? -13.389 0.682 -3.457 1.00 91.88 85 ASP A O 1
ATOM 716 N N . ILE A 1 86 ? -11.874 1.720 -2.160 1.00 94.31 86 ILE A N 1
ATOM 717 C CA . ILE A 1 86 ? -11.860 0.756 -1.062 1.00 94.31 86 ILE A CA 1
ATOM 718 C C . ILE A 1 86 ? -12.351 1.463 0.199 1.00 94.31 86 ILE A C 1
ATOM 720 O O . ILE A 1 86 ? -11.848 2.527 0.561 1.00 94.31 86 ILE A O 1
ATOM 724 N N . LEU A 1 87 ? -13.353 0.896 0.863 1.00 94.75 87 LEU A N 1
ATOM 725 C CA . LEU A 1 87 ? -13.806 1.354 2.169 1.00 94.75 87 LEU A CA 1
ATOM 726 C C . LEU A 1 87 ? -13.003 0.622 3.234 1.00 94.75 87 LEU A C 1
ATOM 728 O O . LEU A 1 87 ? -13.164 -0.586 3.393 1.00 94.75 87 LEU A O 1
ATOM 732 N N . VAL A 1 88 ? -12.178 1.355 3.972 1.00 95.00 88 VAL A N 1
ATOM 733 C CA . VAL A 1 88 ? -11.389 0.809 5.078 1.00 95.00 88 VAL A CA 1
ATOM 734 C C . VAL A 1 88 ? -11.994 1.250 6.401 1.00 95.00 88 VAL A C 1
ATOM 736 O O . VAL A 1 88 ? -12.421 2.400 6.546 1.00 95.00 88 VAL A O 1
ATOM 739 N N . VAL A 1 89 ? -12.056 0.327 7.359 1.00 95.19 89 VAL A N 1
ATOM 740 C CA . VAL A 1 89 ? -12.362 0.617 8.761 1.00 95.19 89 VAL A CA 1
ATOM 741 C C . VAL A 1 89 ? -11.069 0.608 9.570 1.00 95.19 89 VAL A C 1
ATOM 743 O O . VAL A 1 89 ? -10.352 -0.384 9.566 1.00 95.19 89 VAL A O 1
ATOM 746 N N . PHE A 1 90 ? -10.756 1.712 10.245 1.00 93.88 90 PHE A N 1
ATOM 747 C CA . PHE A 1 90 ? -9.541 1.841 11.052 1.00 93.88 90 PHE A CA 1
ATOM 748 C C . PHE A 1 90 ? -9.691 1.132 12.397 1.00 93.88 90 PHE A C 1
ATOM 750 O O . PHE A 1 90 ? -10.707 1.313 13.072 1.00 93.88 90 PHE A O 1
ATOM 757 N N . ASP A 1 91 ? -8.666 0.394 12.824 1.00 90.75 91 ASP A N 1
ATOM 758 C CA . ASP A 1 91 ? -8.705 -0.353 14.091 1.00 90.75 91 ASP A CA 1
ATOM 759 C C . ASP A 1 91 ? -8.705 0.577 15.322 1.00 90.75 91 ASP A C 1
ATOM 761 O O . ASP A 1 91 ? -9.343 0.286 16.332 1.00 90.75 91 ASP A O 1
ATOM 765 N N . GLU A 1 92 ? -8.068 1.752 15.218 1.00 88.50 92 GLU A N 1
ATOM 766 C CA . GLU A 1 92 ? -7.881 2.670 16.353 1.00 88.50 92 GLU A CA 1
ATOM 767 C C . GLU A 1 92 ? -9.201 3.249 16.907 1.00 88.50 92 GLU A C 1
ATOM 769 O O . GLU A 1 92 ? -9.424 3.254 18.120 1.00 88.50 92 GLU A O 1
ATOM 774 N N . ASP A 1 93 ? -10.081 3.738 16.026 1.00 88.88 93 ASP A N 1
ATOM 775 C CA . ASP A 1 93 ? -11.345 4.409 16.394 1.00 88.88 93 ASP A CA 1
ATOM 776 C C . ASP A 1 93 ? -12.588 3.709 15.807 1.00 88.88 93 ASP A C 1
ATOM 778 O O . ASP A 1 93 ? -13.725 4.050 16.137 1.00 88.88 93 ASP A O 1
ATOM 782 N N . GLY A 1 94 ? -12.408 2.721 14.923 1.00 90.44 94 GLY A N 1
ATOM 783 C CA . GLY A 1 94 ? -13.506 2.115 14.160 1.00 90.44 94 GLY A CA 1
ATOM 784 C C . GLY A 1 94 ? -14.117 3.061 13.122 1.00 90.44 94 GLY A C 1
ATOM 785 O O . GLY A 1 94 ? -15.220 2.813 12.621 1.00 90.44 94 GLY A O 1
ATOM 786 N N . SER A 1 95 ? -13.441 4.174 12.824 1.00 91.50 95 SER A N 1
ATOM 787 C CA . SER A 1 95 ? -13.864 5.122 11.799 1.00 91.50 95 SER A CA 1
ATOM 788 C C . SER A 1 95 ? -13.709 4.504 10.407 1.00 91.50 95 SER A C 1
ATOM 790 O O . SER A 1 95 ? -12.873 3.635 10.186 1.00 91.50 95 SER A O 1
ATOM 792 N N . GLN A 1 96 ? -14.564 4.911 9.469 1.00 93.88 96 GLN A N 1
ATOM 793 C CA . GLN A 1 96 ? -14.602 4.352 8.118 1.00 93.88 96 GLN A CA 1
ATOM 794 C C . GLN A 1 96 ? -14.293 5.439 7.101 1.00 93.88 96 GLN A C 1
ATOM 796 O O . GLN A 1 96 ? -14.884 6.524 7.156 1.00 93.88 96 GLN A O 1
ATOM 801 N N . GLN A 1 97 ? -13.418 5.137 6.149 1.00 92.81 97 GLN A N 1
ATOM 802 C CA . GLN A 1 97 ? -13.033 6.071 5.102 1.00 92.81 97 GLN A CA 1
ATOM 803 C C . GLN A 1 97 ? -12.951 5.375 3.746 1.00 92.81 97 GLN A C 1
ATOM 805 O O . GLN A 1 97 ? -12.413 4.279 3.614 1.00 92.81 97 GLN A O 1
ATOM 810 N N . TRP A 1 98 ? -13.497 6.043 2.731 1.00 93.62 98 TRP A N 1
ATOM 811 C CA . TRP A 1 98 ? -13.274 5.670 1.342 1.00 93.62 98 TRP A CA 1
ATOM 812 C C . TRP A 1 98 ? -11.910 6.179 0.905 1.00 93.62 98 TRP A C 1
ATOM 814 O O . TRP A 1 98 ? -11.663 7.385 0.938 1.00 93.62 98 TRP A O 1
ATOM 824 N N . THR A 1 99 ? -11.062 5.260 0.475 1.00 91.62 99 THR A N 1
ATOM 825 C CA . THR A 1 99 ? -9.729 5.537 -0.046 1.00 91.62 99 THR A CA 1
ATOM 826 C C . THR A 1 99 ? -9.523 4.817 -1.374 1.00 91.62 99 THR A C 1
ATOM 828 O O . THR A 1 99 ? -10.409 4.118 -1.871 1.00 91.62 99 THR A O 1
ATOM 831 N N . LYS A 1 100 ? -8.369 5.032 -1.997 1.00 90.50 100 LYS A N 1
ATOM 832 C CA . LYS A 1 100 ? -7.975 4.327 -3.211 1.00 90.50 100 LYS A CA 1
ATOM 833 C C . LYS A 1 100 ? -7.094 3.152 -2.854 1.00 90.50 100 LYS A C 1
ATOM 835 O O . LYS A 1 100 ? -6.281 3.244 -1.944 1.00 90.50 100 LYS A O 1
ATOM 840 N N . LEU A 1 101 ? -7.179 2.102 -3.659 1.00 87.00 101 LEU A N 1
ATOM 841 C CA . LEU A 1 101 ? -6.281 0.956 -3.558 1.00 87.00 101 LEU A CA 1
ATOM 842 C C . LEU A 1 101 ? -4.791 1.359 -3.572 1.00 87.00 101 LEU A C 1
ATOM 844 O O . LEU A 1 101 ? -3.971 0.737 -2.916 1.00 87.00 101 LEU A O 1
ATOM 848 N N . GLY A 1 102 ? -4.448 2.455 -4.256 1.00 86.94 102 GLY A N 1
ATOM 849 C CA . GLY A 1 102 ? -3.077 2.991 -4.324 1.00 86.94 102 GLY A CA 1
ATOM 850 C C . GLY A 1 102 ? -2.628 3.794 -3.130 1.00 86.94 102 GLY A C 1
ATOM 851 O O . GLY A 1 102 ? -1.491 4.230 -3.091 1.00 86.94 102 GLY A O 1
ATOM 852 N N . SER A 1 103 ? -3.527 4.002 -2.185 1.00 89.19 103 SER A N 1
ATOM 853 C CA . SER A 1 103 ? -3.234 4.609 -0.899 1.00 89.19 103 SER A CA 1
ATOM 854 C C . SER A 1 103 ? -3.263 3.552 0.203 1.00 89.19 103 SER A C 1
ATOM 856 O O . SER A 1 103 ? 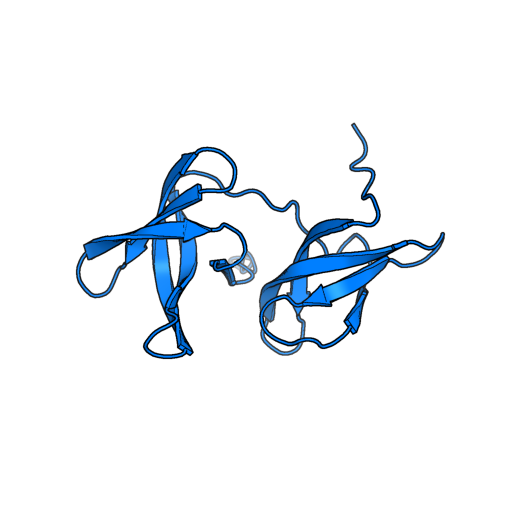-3.311 3.907 1.373 1.00 89.19 103 SER A O 1
ATOM 858 N N . LEU A 1 104 ? -3.281 2.266 -0.162 1.00 90.62 104 LEU A N 1
ATOM 859 C CA . LEU A 1 104 ? -3.210 1.140 0.756 1.00 90.62 104 LEU A CA 1
ATOM 860 C C . LEU A 1 104 ? -1.865 0.442 0.598 1.00 90.62 104 LEU A C 1
ATOM 862 O O . LEU A 1 104 ? -1.354 0.336 -0.516 1.00 90.62 104 LEU A O 1
ATOM 866 N N . ARG A 1 105 ? -1.329 -0.067 1.704 1.00 89.81 105 ARG A N 1
ATOM 867 C CA . ARG A 1 105 ? -0.228 -1.034 1.713 1.00 89.81 105 ARG A CA 1
ATOM 868 C C . ARG A 1 105 ? -0.636 -2.280 2.491 1.00 89.81 105 ARG A C 1
ATOM 870 O O . ARG A 1 105 ? -1.530 -2.213 3.339 1.00 89.81 105 ARG A O 1
ATOM 877 N N . MET A 1 106 ? 0.016 -3.395 2.191 1.00 87.81 106 MET A N 1
ATOM 878 C CA . MET A 1 106 ? -0.184 -4.668 2.887 1.00 87.81 106 MET A CA 1
ATOM 879 C C . MET A 1 106 ? 1.129 -5.097 3.524 1.00 87.81 106 MET A C 1
ATOM 881 O O . MET A 1 106 ? 2.188 -4.931 2.916 1.00 87.81 106 MET A O 1
ATOM 885 N N . TRP A 1 107 ? 1.066 -5.654 4.727 1.00 83.31 107 TRP A N 1
ATOM 886 C CA . TRP A 1 107 ? 2.204 -6.376 5.284 1.00 83.31 107 TRP A CA 1
ATOM 887 C C . TRP A 1 107 ? 2.395 -7.687 4.533 1.00 83.31 107 TRP A C 1
ATOM 889 O O . TRP A 1 107 ? 1.434 -8.303 4.067 1.00 83.31 107 TRP A O 1
ATOM 899 N N . TYR A 1 108 ? 3.644 -8.117 4.427 1.00 70.19 108 TYR A N 1
ATOM 900 C CA . TYR A 1 108 ? 3.930 -9.487 4.054 1.00 70.19 108 TYR A CA 1
ATOM 901 C C . TYR A 1 108 ? 3.515 -10.388 5.224 1.00 70.19 108 TYR A C 1
ATOM 903 O O . TYR A 1 108 ? 4.139 -10.379 6.286 1.00 70.19 108 TYR A O 1
ATOM 911 N N . GLU A 1 109 ? 2.412 -11.124 5.069 1.00 61.50 109 GLU A N 1
ATOM 912 C CA . GLU A 1 109 ? 2.138 -12.258 5.949 1.00 61.50 109 GLU A CA 1
ATOM 913 C C . GLU A 1 109 ? 3.111 -13.369 5.547 1.00 61.50 109 GLU A C 1
ATOM 915 O O . GLU A 1 109 ? 2.805 -14.190 4.683 1.00 61.50 109 GLU A O 1
ATOM 920 N N . ASP A 1 110 ? 4.305 -13.384 6.151 1.00 48.91 110 ASP A N 1
ATOM 921 C CA . ASP A 1 110 ? 5.064 -14.629 6.225 1.00 48.91 110 ASP A CA 1
ATOM 922 C C . ASP A 1 110 ? 4.148 -15.584 6.992 1.00 48.91 110 ASP A C 1
ATOM 924 O O . ASP A 1 110 ? 3.849 -15.366 8.172 1.00 48.91 110 ASP A O 1
ATOM 928 N N . GLU A 1 111 ? 3.589 -16.574 6.292 1.00 49.47 111 GLU A N 1
ATOM 929 C CA . GLU A 1 111 ? 2.978 -17.721 6.945 1.00 49.47 111 GLU A CA 1
ATOM 930 C C . GLU A 1 111 ? 4.097 -18.360 7.772 1.00 49.47 111 GLU A C 1
ATOM 932 O O . GLU A 1 111 ? 4.809 -19.230 7.273 1.00 49.47 111 GLU A O 1
ATOM 937 N N . GLU A 1 112 ? 4.300 -17.891 9.010 1.00 47.81 112 GLU A N 1
ATOM 938 C CA . GLU A 1 112 ? 5.251 -18.502 9.924 1.00 47.81 112 GLU A CA 1
ATOM 939 C C . GLU A 1 112 ? 4.855 -19.975 10.009 1.00 47.81 112 GLU A C 1
ATOM 941 O O . GLU A 1 112 ? 3.786 -20.328 10.522 1.00 47.81 112 GLU A O 1
ATOM 946 N N . GLU A 1 113 ? 5.697 -20.835 9.431 1.00 47.38 113 GLU A N 1
ATOM 947 C CA . GLU A 1 113 ? 5.575 -22.274 9.557 1.00 47.38 113 GLU A CA 1
ATOM 948 C C . GLU A 1 113 ? 5.539 -22.584 11.059 1.00 47.38 113 GLU A C 1
ATOM 950 O O . GLU A 1 113 ? 6.546 -22.469 11.760 1.00 47.38 113 GLU A O 1
ATOM 955 N N . GLU A 1 114 ? 4.361 -22.940 11.579 1.00 43.00 114 GLU A N 1
ATOM 956 C CA . GLU A 1 114 ? 4.245 -23.470 12.934 1.00 43.00 114 GLU A CA 1
ATOM 957 C C . GLU A 1 114 ? 5.066 -24.776 13.011 1.00 43.00 114 GLU A C 1
ATOM 959 O O . GLU A 1 114 ? 4.618 -25.829 12.545 1.00 43.00 114 GLU A O 1
ATOM 964 N N . GLU A 1 115 ? 6.279 -24.710 13.577 1.00 48.03 115 GLU A N 1
ATOM 965 C CA . GLU A 1 115 ? 7.119 -25.876 13.918 1.00 48.03 115 GLU A CA 1
ATOM 966 C C . GLU A 1 115 ? 6.631 -26.649 15.162 1.00 48.03 115 GLU A C 1
ATOM 968 O O . GLU A 1 115 ? 6.280 -26.026 16.196 1.00 48.03 115 GLU A O 1
#

Sequence (115 aa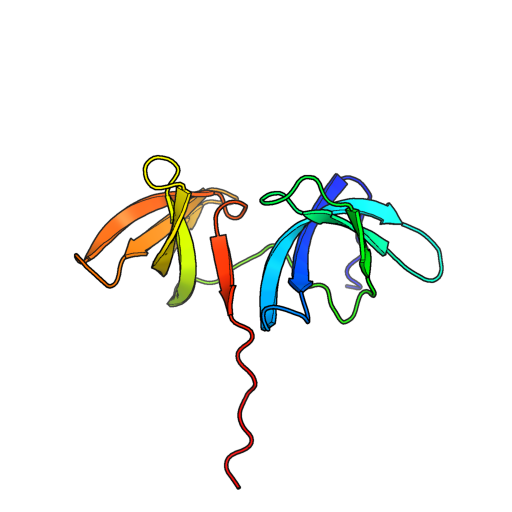):
MGEFWDVGDRVFAYWEEDEYYYPATITEITDDSIRIRFDDSDEEEWTDTDDMAEYSLSVGDAVEAFWEEDKEYYPGEVLEINGEDILVVFDEDGSQQWTKLGSLRMWYEDEEEEE

Secondary structure (DSSP, 8-state):
------TT-EEEEEETTTTEEEEEEEEEE-SS-EEEEESSS--EEEE-TTSEEES---TT-EEEEEETTTTEEEEEEEEEEETTEEEEEETTT--EEEEEGGGEEEE--------